Protein AF-A0A9E8IEE0-F1 (afdb_monomer)

pLDDT: mean 81.11, std 21.13, range [32.72, 98.44]

Secondary structure (DSSP, 8-state):
-----PPPPHHHHHHHHHHHTT--HHHHHHHHHHHHHHHHHTTT--GGG--HHHHHHHHHIIIIIS---HHHHHHHHHHHHHHHHHTS-------GGGS-------------HHHHHHH--

Nearest PDB structures (foldseek):
  2a3v-assembly1_D  TM=7.337E-01  e=5.729E-07  Vibrio cholerae O1 biovar El Tor str. N16961
  2a3v-as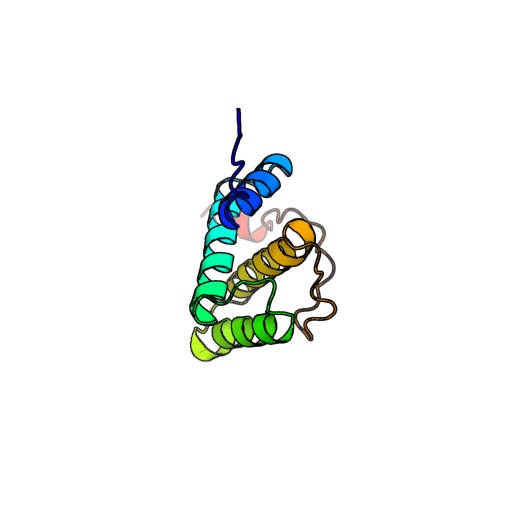sembly1_A  TM=7.629E-01  e=1.622E-06  Vibrio cholerae O1 biovar El Tor str. N16961
  2a3v-assembly1_C  TM=7.610E-01  e=1.387E-06  Vibrio cholerae O1 biovar El Tor str. N16961
  5hxy-assembly4_D  TM=7.577E-01  e=2.241E-03  Thermoplasma acidop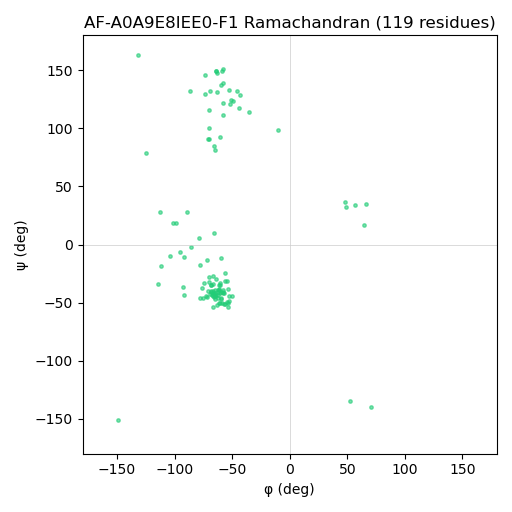hilum DSM 1728
  2key-assembly1_A  TM=5.488E-01  e=1.966E-01  Bacteroides fragilis NCTC 9343

Sequence (121 aa):
MDMQSRSPKLMDRVKADMRVKRYSPRTEKTYCYWIRYFIRYHGLRHPASMGSSEVQAFLEHLAVERYVAAATQNQALNALVFLYRHILDMPLGDIGTFSRAKRPRRLSVVLSHEEVMRMLN

Mean predicted aligned error: 10.43 Å

Foldseek 3Di:
DDPPPDDDDLLVLLLVVCVVVVPDPVLNVLLSVLVVVLCVVVVNDDCLVDALVSLLVVLCCCCPVVVDDPVSSLSSSVSSQCSCVPRVVHHRPDNPPNPDDDDDPPPPPDDDPVRVVVVVD

Radius of gyration: 18.25 Å; Cα contacts (8 Å, |Δi|>4): 81; chains: 1; bounding box: 50×59×31 Å

Solvent-accessible surface area (backbone atoms only — not comparable to full-atom values): 7411 Å² total; per-residue (Å²): 133,87,78,80,74,71,76,74,52,72,67,54,52,51,52,52,52,40,53,76,70,64,52,52,72,69,55,51,53,53,29,58,47,36,47,53,47,54,28,52,75,58,73,66,49,61,70,89,83,54,53,37,67,57,52,45,54,51,53,47,44,40,46,72,78,62,62,47,54,69,73,56,52,50,50,38,50,53,27,47,54,46,44,28,51,74,74,64,73,49,67,54,78,75,51,65,97,72,49,73,74,75,77,74,75,83,68,77,84,68,78,52,74,70,59,56,60,63,71,74,110

Structure (mmCIF, N/CA/C/O backbone):
data_AF-A0A9E8IEE0-F1
#
_entry.id   AF-A0A9E8IEE0-F1
#
loop_
_atom_site.group_PDB
_atom_site.id
_atom_site.type_symbol
_atom_site.label_atom_id
_atom_site.label_alt_id
_atom_site.label_comp_id
_atom_site.label_asym_id
_atom_site.label_entity_id
_atom_site.label_seq_id
_atom_site.pdbx_PDB_ins_code
_atom_site.Cartn_x
_atom_site.Cartn_y
_atom_site.Cartn_z
_atom_site.occupancy
_atom_site.B_iso_or_equiv
_atom_site.auth_seq_id
_atom_site.auth_comp_id
_atom_site.auth_asym_id
_atom_site.auth_atom_id
_atom_site.pdbx_PDB_model_num
ATOM 1 N N . MET A 1 1 ? 33.951 -20.441 -10.311 1.00 41.69 1 MET A N 1
ATOM 2 C CA . MET A 1 1 ? 33.971 -19.200 -9.510 1.00 41.69 1 MET A CA 1
ATOM 3 C C . MET A 1 1 ? 32.521 -18.880 -9.201 1.00 41.69 1 MET A C 1
ATOM 5 O O . MET A 1 1 ? 31.809 -18.385 -10.065 1.00 41.69 1 MET A O 1
ATOM 9 N N . ASP A 1 2 ? 32.049 -19.328 -8.042 1.00 42.50 2 ASP A N 1
ATOM 10 C CA . ASP A 1 2 ? 30.632 -19.306 -7.683 1.00 42.50 2 ASP A CA 1
ATOM 11 C C . ASP A 1 2 ? 30.147 -17.871 -7.450 1.00 42.50 2 ASP A C 1
ATOM 13 O O . ASP A 1 2 ? 30.354 -17.287 -6.387 1.00 42.50 2 ASP A O 1
ATOM 17 N N . MET A 1 3 ? 29.475 -17.287 -8.446 1.00 46.56 3 MET A N 1
ATOM 18 C CA . MET A 1 3 ? 28.623 -16.124 -8.217 1.00 46.56 3 MET A CA 1
ATOM 19 C C . MET A 1 3 ? 27.401 -16.608 -7.441 1.00 46.56 3 MET A C 1
ATOM 21 O O . MET A 1 3 ? 26.395 -17.000 -8.024 1.00 46.56 3 MET A O 1
ATOM 25 N N . GLN A 1 4 ? 27.471 -16.576 -6.111 1.00 49.81 4 GLN A N 1
ATOM 26 C CA . GLN A 1 4 ? 26.274 -16.600 -5.276 1.00 49.81 4 GLN A CA 1
ATOM 27 C C . GLN A 1 4 ? 25.487 -15.313 -5.533 1.00 49.81 4 GLN A C 1
ATOM 29 O O . GLN A 1 4 ? 25.575 -14.322 -4.809 1.00 49.81 4 GLN A O 1
ATOM 34 N N . SER A 1 5 ? 24.715 -15.322 -6.616 1.00 52.41 5 SER A N 1
ATOM 35 C CA . SER A 1 5 ? 23.697 -14.337 -6.935 1.00 52.41 5 SER A CA 1
ATOM 36 C C . SER A 1 5 ? 22.596 -14.446 -5.885 1.00 52.41 5 SER A C 1
ATOM 38 O O . SER A 1 5 ? 21.610 -15.162 -6.059 1.00 52.41 5 SER A O 1
ATOM 40 N N . ARG A 1 6 ? 22.788 -13.764 -4.748 1.00 61.19 6 ARG A N 1
ATOM 41 C CA . ARG A 1 6 ? 21.742 -13.563 -3.741 1.00 61.19 6 ARG A CA 1
ATOM 42 C C . ARG A 1 6 ? 20.515 -13.009 -4.458 1.00 61.19 6 ARG A C 1
ATOM 44 O O . ARG A 1 6 ? 20.599 -11.950 -5.080 1.00 61.19 6 ARG A O 1
ATOM 51 N N . SER A 1 7 ? 19.392 -13.721 -4.378 1.00 64.56 7 SER A N 1
ATOM 52 C CA . SER A 1 7 ? 18.140 -13.258 -4.971 1.00 64.56 7 SER A CA 1
ATOM 53 C C . SER A 1 7 ? 17.835 -11.836 -4.476 1.00 64.56 7 SER A C 1
ATOM 55 O O . SER A 1 7 ? 17.955 -11.572 -3.272 1.00 64.56 7 SER A O 1
ATOM 57 N N . PRO A 1 8 ? 17.477 -10.900 -5.372 1.00 74.31 8 PRO A N 1
ATOM 58 C CA . PRO A 1 8 ? 17.265 -9.510 -4.996 1.00 74.31 8 PRO A CA 1
ATOM 59 C C . PRO A 1 8 ? 16.151 -9.402 -3.952 1.00 74.31 8 PRO A C 1
ATOM 61 O O . PRO A 1 8 ? 15.100 -10.048 -4.065 1.00 74.31 8 PRO A O 1
ATOM 64 N N . LYS A 1 9 ? 16.370 -8.565 -2.928 1.00 89.94 9 LYS A N 1
ATOM 65 C CA . LYS A 1 9 ? 15.375 -8.337 -1.873 1.00 89.94 9 LYS A CA 1
ATOM 66 C C . LYS A 1 9 ? 14.077 -7.836 -2.507 1.00 89.94 9 LYS A C 1
ATOM 68 O O . LYS A 1 9 ? 14.091 -7.145 -3.524 1.00 89.94 9 LYS A O 1
ATOM 73 N N . LEU A 1 10 ? 12.940 -8.134 -1.876 1.00 92.31 10 LEU A N 1
ATOM 74 C CA . LEU A 1 10 ? 11.615 -7.773 -2.398 1.00 92.31 10 LEU A CA 1
ATOM 75 C C . LEU A 1 10 ? 11.510 -6.290 -2.801 1.00 92.31 10 LEU A C 1
ATOM 77 O O . LEU A 1 10 ? 10.999 -5.977 -3.871 1.00 92.31 10 LEU A O 1
ATOM 81 N N . MET A 1 11 ? 12.027 -5.375 -1.973 1.00 95.50 11 MET A N 1
ATOM 82 C CA . MET A 1 11 ? 11.981 -3.938 -2.277 1.00 95.50 11 MET A CA 1
ATOM 83 C C . MET A 1 11 ? 12.896 -3.521 -3.423 1.00 95.50 11 MET A C 1
ATOM 85 O O . MET A 1 11 ? 12.576 -2.558 -4.113 1.00 95.50 11 MET A O 1
ATOM 89 N N . ASP A 1 12 ? 13.992 -4.236 -3.657 1.00 95.81 12 ASP A N 1
ATOM 90 C CA . ASP A 1 12 ? 14.869 -3.947 -4.791 1.00 95.81 12 ASP A CA 1
ATOM 91 C C . ASP A 1 12 ? 14.173 -4.345 -6.096 1.00 95.81 12 ASP A C 1
ATOM 93 O O . ASP A 1 12 ? 14.171 -3.564 -7.046 1.00 95.81 12 ASP A O 1
ATOM 97 N N . ARG A 1 13 ? 13.465 -5.487 -6.099 1.00 96.12 13 ARG A N 1
ATOM 98 C CA . ARG A 1 13 ? 12.603 -5.901 -7.221 1.00 96.12 13 ARG A CA 1
ATOM 99 C C . ARG A 1 13 ? 11.493 -4.887 -7.501 1.00 96.12 13 ARG A C 1
ATOM 101 O O . ARG A 1 13 ? 11.323 -4.483 -8.646 1.00 96.12 13 ARG A O 1
ATOM 108 N N . VAL A 1 14 ? 10.792 -4.423 -6.461 1.00 96.81 14 VAL A N 1
ATOM 109 C CA . VAL A 1 14 ? 9.744 -3.389 -6.589 1.00 96.81 14 VAL A CA 1
ATOM 110 C C . VAL A 1 14 ? 10.298 -2.120 -7.235 1.00 96.81 14 VAL A C 1
ATOM 112 O O . VAL A 1 14 ? 9.734 -1.635 -8.212 1.00 96.81 14 VAL A O 1
ATOM 115 N N . LYS A 1 15 ? 11.409 -1.581 -6.720 1.00 97.31 15 LYS A N 1
ATOM 116 C CA . LYS 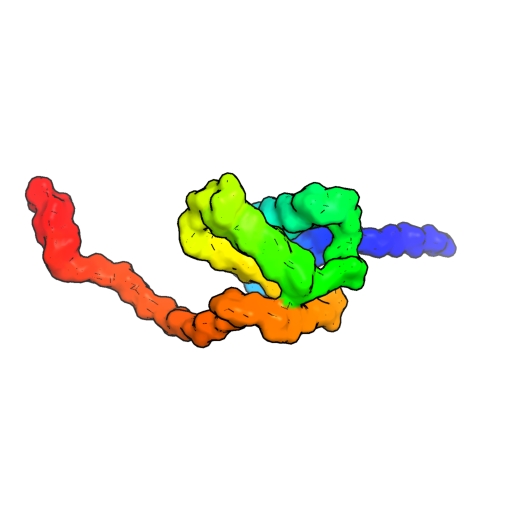A 1 15 ? 12.005 -0.349 -7.256 1.00 97.31 15 LYS A CA 1
ATOM 117 C C . LYS A 1 15 ? 12.485 -0.528 -8.692 1.00 97.31 15 LYS A C 1
ATOM 119 O O . LYS A 1 15 ? 12.250 0.351 -9.515 1.00 97.31 15 LYS A O 1
ATOM 124 N N . ALA A 1 16 ? 13.144 -1.647 -8.994 1.00 96.69 16 ALA A N 1
ATOM 125 C CA . ALA A 1 16 ? 13.629 -1.938 -10.337 1.00 96.69 16 ALA A CA 1
ATOM 126 C C . ALA A 1 16 ? 12.475 -1.962 -11.351 1.00 96.69 16 ALA A C 1
ATOM 128 O O . ALA A 1 16 ? 12.525 -1.237 -12.344 1.00 96.69 16 ALA A O 1
AT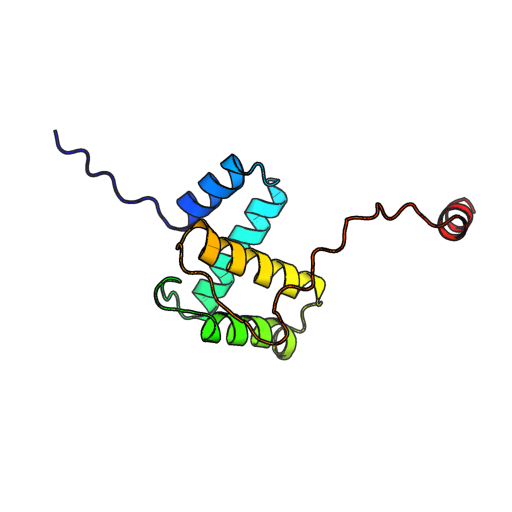OM 129 N N . ASP A 1 17 ? 11.404 -2.704 -11.061 1.00 96.69 17 ASP A N 1
ATOM 130 C CA . ASP A 1 17 ? 10.246 -2.803 -11.953 1.00 96.69 17 ASP A CA 1
ATOM 131 C C . ASP A 1 17 ? 9.521 -1.452 -12.115 1.00 96.69 17 ASP A C 1
ATOM 133 O O . ASP A 1 17 ? 9.212 -1.033 -13.234 1.00 96.69 17 ASP A O 1
ATOM 137 N N . MET A 1 18 ? 9.344 -0.693 -11.025 1.00 96.19 18 MET A N 1
ATOM 138 C CA . MET A 1 18 ? 8.745 0.647 -11.087 1.00 96.19 18 MET A CA 1
ATOM 139 C C . MET A 1 18 ? 9.559 1.619 -11.952 1.00 96.19 18 MET A C 1
ATOM 141 O O . MET A 1 18 ? 8.975 2.402 -12.705 1.00 96.19 18 MET A O 1
ATOM 145 N N . ARG A 1 19 ? 10.894 1.559 -11.888 1.00 95.81 19 ARG A N 1
ATOM 146 C CA . ARG A 1 19 ? 11.784 2.396 -12.711 1.00 95.81 19 ARG A CA 1
ATOM 147 C C . ARG A 1 19 ? 11.741 2.003 -14.180 1.00 95.81 19 ARG A C 1
ATOM 149 O O . ARG A 1 19 ? 11.634 2.888 -15.025 1.00 95.81 19 ARG A O 1
ATOM 156 N N . VAL A 1 20 ? 11.738 0.703 -14.486 1.00 95.75 20 VAL A N 1
ATOM 157 C CA . VAL A 1 20 ? 11.556 0.196 -15.860 1.00 95.75 20 VAL A CA 1
ATOM 158 C C . VAL A 1 20 ? 10.226 0.684 -16.438 1.00 95.75 20 VAL A C 1
ATOM 160 O O . VAL A 1 20 ? 10.169 1.157 -17.572 1.00 95.75 20 VAL A O 1
ATOM 163 N N . LYS A 1 21 ? 9.161 0.667 -15.630 1.00 92.94 21 LYS A N 1
ATOM 164 C CA . LYS A 1 21 ? 7.833 1.183 -15.998 1.00 92.94 21 LYS A CA 1
ATOM 165 C C . LYS A 1 21 ? 7.711 2.712 -15.924 1.00 92.94 21 LYS A C 1
ATOM 167 O O . LYS A 1 21 ? 6.620 3.236 -16.134 1.00 92.94 21 LYS A O 1
ATOM 172 N N . ARG A 1 22 ? 8.811 3.430 -15.660 1.00 95.25 22 ARG A N 1
ATOM 173 C CA . ARG A 1 22 ? 8.903 4.902 -15.624 1.00 95.25 22 ARG A CA 1
ATOM 174 C C . ARG A 1 22 ? 7.931 5.563 -14.640 1.00 95.25 22 ARG A C 1
ATOM 176 O O . ARG A 1 22 ? 7.444 6.668 -14.883 1.00 95.25 22 ARG A O 1
ATOM 183 N N . TYR A 1 23 ? 7.646 4.909 -13.514 1.00 92.94 23 TYR A N 1
ATOM 184 C CA . TYR A 1 23 ? 6.929 5.564 -12.422 1.00 92.94 23 TYR A CA 1
ATOM 185 C C . TYR A 1 23 ? 7.749 6.729 -11.864 1.00 92.94 23 TYR A C 1
ATOM 187 O O . TYR A 1 23 ? 8.977 6.685 -11.816 1.00 92.94 23 TYR A O 1
ATOM 195 N N . SER A 1 24 ? 7.060 7.776 -11.400 1.00 96.00 24 SER A N 1
ATOM 196 C CA . SER A 1 24 ? 7.744 8.904 -10.767 1.00 96.00 24 SER A CA 1
ATOM 197 C C . SER A 1 24 ? 8.441 8.462 -9.467 1.00 96.00 24 SER A C 1
ATOM 199 O O . SER A 1 24 ? 7.897 7.609 -8.751 1.00 96.00 24 SER A O 1
ATOM 201 N N . PRO A 1 25 ? 9.569 9.087 -9.075 1.00 95.50 25 PRO A N 1
ATOM 202 C CA . PRO A 1 25 ? 10.229 8.799 -7.797 1.00 95.50 25 PRO A CA 1
ATOM 203 C C . PRO A 1 25 ? 9.305 8.981 -6.584 1.00 95.50 25 PRO A C 1
ATOM 205 O O . PRO A 1 25 ? 9.409 8.267 -5.585 1.00 95.50 25 PRO A O 1
ATOM 208 N N . ARG A 1 26 ? 8.348 9.916 -6.681 1.00 94.56 26 ARG A N 1
ATOM 209 C CA . ARG A 1 26 ? 7.320 10.125 -5.656 1.00 94.56 26 ARG A CA 1
ATOM 210 C C . ARG A 1 26 ? 6.404 8.906 -5.539 1.00 94.56 26 ARG A C 1
ATOM 212 O O . ARG A 1 26 ? 6.140 8.458 -4.427 1.00 94.56 26 ARG A O 1
ATOM 219 N N . THR A 1 27 ? 5.960 8.346 -6.664 1.00 93.00 27 THR A N 1
ATOM 220 C CA . THR A 1 27 ? 5.128 7.134 -6.675 1.00 93.00 27 THR A CA 1
ATOM 221 C C . THR A 1 27 ? 5.903 5.918 -6.170 1.00 93.00 27 THR A C 1
ATOM 223 O O . THR A 1 27 ? 5.358 5.173 -5.361 1.00 93.00 27 THR A O 1
ATOM 226 N N . GLU A 1 28 ? 7.176 5.756 -6.561 1.00 97.38 28 GLU A N 1
ATOM 227 C CA . GLU A 1 28 ? 8.071 4.711 -6.025 1.00 97.38 28 GLU A CA 1
ATOM 2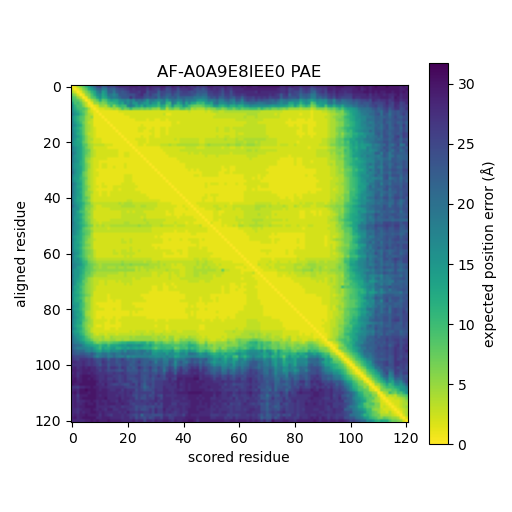28 C C . GLU A 1 28 ? 8.128 4.773 -4.493 1.00 97.38 28 GLU A C 1
ATOM 230 O O . GLU A 1 28 ? 7.883 3.771 -3.815 1.00 97.38 28 GLU A O 1
ATOM 235 N N . LYS A 1 29 ? 8.374 5.965 -3.931 1.00 97.62 29 LYS A N 1
ATOM 236 C CA . LYS A 1 29 ? 8.431 6.178 -2.478 1.00 97.62 29 LYS A CA 1
ATOM 237 C C . LYS A 1 29 ? 7.113 5.812 -1.792 1.00 97.62 29 LYS A C 1
ATOM 239 O O . LYS A 1 29 ? 7.140 5.115 -0.775 1.00 97.62 29 LYS A O 1
ATOM 244 N N . THR A 1 30 ? 5.981 6.245 -2.347 1.00 97.31 30 THR A N 1
ATOM 245 C CA . THR A 1 30 ? 4.644 5.933 -1.820 1.00 97.31 30 THR A CA 1
ATOM 246 C C . THR A 1 30 ? 4.365 4.431 -1.843 1.00 97.31 30 THR A C 1
ATOM 248 O O . THR A 1 30 ? 3.928 3.876 -0.838 1.00 97.31 30 THR A O 1
ATOM 251 N N . TYR A 1 31 ? 4.659 3.742 -2.947 1.00 98.00 31 TYR A N 1
ATOM 252 C CA . TYR A 1 31 ? 4.399 2.305 -3.061 1.00 98.00 31 TYR A CA 1
ATOM 253 C C . TYR A 1 31 ? 5.292 1.511 -2.106 1.00 98.00 31 TYR A C 1
ATOM 255 O O . TYR A 1 31 ? 4.808 0.664 -1.358 1.00 98.00 31 TYR A O 1
ATOM 263 N N . CYS A 1 32 ? 6.582 1.854 -2.039 1.00 98.25 32 CYS A N 1
ATOM 264 C CA . CYS A 1 32 ? 7.511 1.245 -1.091 1.00 98.25 32 CYS A CA 1
ATOM 265 C C . CYS A 1 32 ? 7.089 1.467 0.366 1.00 98.25 32 CYS A C 1
ATOM 267 O O . CYS A 1 32 ? 7.392 0.640 1.223 1.00 98.25 32 CYS A O 1
ATOM 269 N N . TYR A 1 33 ? 6.459 2.599 0.689 1.00 98.44 33 TYR A N 1
ATOM 270 C CA . TYR A 1 33 ? 5.903 2.840 2.018 1.00 98.44 33 TYR A CA 1
ATOM 271 C C . TYR A 1 33 ? 4.730 1.899 2.308 1.00 98.44 33 TYR A C 1
ATOM 273 O O . TYR A 1 33 ? 4.796 1.158 3.288 1.00 98.44 33 TYR A O 1
ATOM 281 N N . TRP A 1 34 ? 3.717 1.862 1.439 1.00 98.44 34 TRP A N 1
ATOM 282 C CA . TRP A 1 34 ? 2.522 1.046 1.665 1.00 98.44 34 TRP A CA 1
ATOM 283 C C . TRP A 1 34 ? 2.817 -0.447 1.726 1.00 98.44 34 TRP A C 1
ATOM 285 O O . TRP A 1 34 ? 2.327 -1.118 2.627 1.00 98.44 34 TRP A O 1
ATOM 295 N N . ILE A 1 35 ? 3.692 -0.955 0.855 1.00 98.31 35 ILE A N 1
ATOM 296 C CA . ILE A 1 35 ? 4.095 -2.367 0.891 1.00 98.31 35 ILE A CA 1
ATOM 297 C C . ILE A 1 35 ? 4.801 -2.696 2.212 1.00 98.31 35 ILE A C 1
ATOM 299 O O . ILE A 1 35 ? 4.515 -3.706 2.850 1.00 98.31 35 ILE A O 1
ATOM 303 N N . ARG A 1 36 ? 5.707 -1.825 2.668 1.00 98.31 36 ARG A N 1
ATOM 304 C CA . ARG A 1 36 ? 6.398 -2.006 3.951 1.00 98.31 36 ARG A CA 1
ATOM 305 C C . ARG A 1 36 ? 5.460 -1.902 5.150 1.00 98.31 36 ARG A C 1
ATOM 307 O O . ARG A 1 36 ? 5.732 -2.547 6.160 1.00 98.31 36 ARG A O 1
ATOM 314 N N . TYR A 1 37 ? 4.429 -1.065 5.079 1.00 98.38 37 TYR A N 1
ATOM 315 C CA . TYR A 1 37 ? 3.449 -0.940 6.152 1.00 98.38 37 TYR A CA 1
ATOM 316 C C . TYR A 1 37 ? 2.546 -2.176 6.202 1.00 98.38 37 TYR A C 1
ATOM 318 O O . TYR A 1 37 ? 2.425 -2.774 7.263 1.00 98.38 37 TYR A O 1
ATOM 326 N N . PHE A 1 38 ? 2.050 -2.642 5.057 1.00 98.38 38 PHE A N 1
ATOM 327 C CA . PHE A 1 38 ? 1.312 -3.900 4.942 1.00 98.38 38 PHE A CA 1
ATOM 328 C C . PHE A 1 38 ? 2.085 -5.090 5.536 1.00 98.38 38 PHE A C 1
ATOM 330 O O . PHE A 1 38 ? 1.559 -5.812 6.376 1.00 98.38 38 PHE A O 1
ATOM 337 N N . ILE A 1 39 ? 3.368 -5.243 5.181 1.00 97.88 39 ILE A N 1
ATOM 338 C CA . ILE A 1 39 ? 4.225 -6.309 5.732 1.00 97.88 39 ILE A CA 1
ATOM 339 C C . ILE A 1 39 ? 4.357 -6.189 7.256 1.00 97.88 39 ILE A C 1
ATOM 341 O O . ILE A 1 39 ? 4.323 -7.193 7.960 1.00 97.88 39 ILE A O 1
ATOM 345 N N . ARG A 1 40 ? 4.518 -4.970 7.786 1.00 98.12 40 ARG A N 1
ATOM 346 C CA . ARG A 1 40 ? 4.624 -4.749 9.238 1.00 98.12 40 ARG A CA 1
ATOM 347 C C . ARG A 1 40 ? 3.317 -5.024 9.971 1.00 98.12 40 ARG A C 1
ATOM 349 O O . ARG A 1 40 ? 3.368 -5.611 11.043 1.00 98.12 40 ARG A O 1
ATOM 356 N N . TYR A 1 41 ? 2.188 -4.613 9.400 1.00 97.94 41 TYR A N 1
ATOM 357 C CA . TYR A 1 41 ? 0.861 -4.864 9.957 1.00 97.94 41 TYR A CA 1
ATOM 358 C C . TYR A 1 41 ? 0.611 -6.370 10.120 1.00 97.94 41 TYR A C 1
ATOM 360 O O . TYR A 1 41 ? 0.148 -6.804 11.167 1.00 97.94 41 TYR A O 1
ATOM 368 N N . HIS A 1 42 ? 1.057 -7.179 9.155 1.00 98.19 42 HIS A N 1
ATOM 369 C CA . HIS A 1 42 ? 0.984 -8.644 9.213 1.00 98.19 42 HIS A CA 1
ATOM 370 C C . HIS A 1 42 ? 2.200 -9.314 9.877 1.00 98.19 42 HIS A C 1
ATOM 372 O O . HIS A 1 42 ? 2.555 -10.444 9.541 1.00 98.19 42 HIS A O 1
ATOM 378 N N . GLY A 1 43 ? 2.886 -8.629 10.796 1.00 97.25 43 GLY A N 1
ATOM 379 C CA . GLY A 1 43 ? 3.935 -9.243 11.620 1.00 97.25 43 GLY A CA 1
ATOM 380 C C . GLY A 1 43 ? 5.178 -9.698 10.849 1.00 97.25 43 GLY A C 1
ATOM 381 O O . GLY A 1 43 ? 5.779 -10.711 11.188 1.00 97.25 43 GLY A O 1
ATOM 382 N N . LEU A 1 44 ? 5.568 -8.970 9.798 1.00 95.56 44 LEU A N 1
ATOM 383 C CA . LEU A 1 44 ? 6.708 -9.286 8.923 1.00 95.56 44 LEU A CA 1
ATOM 384 C C . LEU A 1 44 ? 6.554 -10.588 8.117 1.00 95.56 44 LEU A C 1
ATOM 386 O O . LEU A 1 44 ? 7.535 -11.076 7.549 1.00 95.56 44 LEU A O 1
ATOM 390 N N . ARG A 1 45 ? 5.327 -11.114 7.996 1.00 95.62 45 ARG A N 1
ATOM 391 C CA . ARG A 1 45 ? 5.015 -12.209 7.069 1.00 95.62 45 ARG A CA 1
ATOM 392 C C . ARG A 1 45 ? 5.360 -11.804 5.635 1.00 95.62 45 ARG A C 1
ATOM 394 O O . ARG A 1 45 ? 5.123 -10.672 5.202 1.00 95.62 45 ARG A O 1
ATOM 401 N N . HIS A 1 46 ? 5.936 -12.739 4.885 1.00 94.94 46 HIS A N 1
ATOM 402 C CA . HIS A 1 46 ? 6.278 -12.495 3.489 1.00 94.94 46 HIS A CA 1
ATOM 403 C C . HIS A 1 46 ? 4.992 -12.378 2.644 1.00 94.94 46 HIS A C 1
ATOM 405 O O . HIS A 1 46 ? 4.143 -13.257 2.738 1.00 94.94 46 HIS A O 1
ATOM 411 N N . PRO A 1 47 ? 4.838 -11.364 1.770 1.00 95.25 47 PRO A N 1
ATOM 412 C CA . PRO A 1 47 ? 3.618 -11.177 0.974 1.00 95.25 47 PRO A CA 1
ATOM 413 C C . PRO A 1 47 ? 3.191 -12.359 0.103 1.00 95.25 47 PRO A C 1
ATOM 415 O O . PRO A 1 47 ? 2.017 -12.494 -0.186 1.00 95.25 47 PRO A O 1
ATOM 418 N N . ALA A 1 48 ? 4.118 -13.234 -0.292 1.00 95.00 48 ALA A N 1
ATOM 419 C CA . ALA A 1 48 ? 3.772 -14.441 -1.051 1.00 95.00 48 ALA A CA 1
ATOM 420 C C . ALA A 1 48 ? 3.040 -15.522 -0.226 1.00 95.00 48 ALA A C 1
ATOM 422 O O . ALA A 1 48 ? 2.516 -16.458 -0.815 1.00 95.00 48 ALA A O 1
ATOM 423 N N . SER A 1 49 ? 3.023 -15.430 1.111 1.00 95.00 49 SER A N 1
ATOM 424 C CA . SER A 1 49 ? 2.227 -16.309 1.989 1.00 95.00 49 SER A CA 1
ATOM 425 C C . SER A 1 49 ? 0.945 -15.636 2.491 1.00 95.00 49 SER A C 1
ATOM 427 O O . SER A 1 49 ? 0.379 -16.035 3.512 1.00 95.00 49 SER A O 1
ATOM 429 N N . MET A 1 50 ? 0.526 -14.576 1.804 1.00 95.19 50 MET A N 1
ATOM 430 C CA . MET A 1 50 ? -0.662 -13.780 2.085 1.00 95.19 50 MET A CA 1
ATOM 431 C C . MET A 1 50 ? -1.442 -13.579 0.786 1.00 95.19 50 MET A C 1
ATOM 433 O O . MET A 1 50 ? -0.908 -13.787 -0.304 1.00 95.19 50 MET A O 1
ATOM 437 N N . GLY A 1 51 ? -2.704 -13.177 0.898 1.00 91.44 51 GLY A N 1
ATOM 438 C CA . GLY A 1 51 ? -3.551 -12.964 -0.266 1.00 91.44 51 GLY A CA 1
ATOM 439 C C . GLY A 1 51 ? -4.589 -11.877 -0.049 1.00 91.44 51 GLY A C 1
ATOM 440 O O . GLY A 1 51 ? -4.387 -10.914 0.694 1.00 91.44 51 GLY A O 1
ATOM 441 N N . SER A 1 52 ? -5.713 -12.022 -0.740 1.00 91.38 52 SER A N 1
ATOM 442 C CA . SER A 1 52 ? -6.790 -11.030 -0.778 1.00 91.38 52 SER A CA 1
ATOM 443 C C . SER A 1 52 ? -7.389 -10.769 0.599 1.00 91.38 52 SER A C 1
ATOM 445 O O . SER A 1 52 ? -7.680 -9.618 0.909 1.00 91.38 52 SER A O 1
ATOM 447 N N . SER A 1 53 ? -7.479 -11.797 1.448 1.00 91.56 53 SER A N 1
ATOM 448 C CA . SER A 1 53 ? -7.906 -11.695 2.848 1.00 91.56 53 SER A CA 1
ATOM 449 C C . SER A 1 53 ? -7.051 -10.716 3.648 1.00 91.56 53 SER A C 1
ATOM 451 O O . SER A 1 53 ? -7.570 -9.799 4.279 1.00 91.56 53 SER A O 1
ATOM 453 N N . GLU A 1 54 ? -5.728 -10.859 3.592 1.00 96.00 54 GLU A N 1
ATOM 454 C CA . GLU A 1 54 ? -4.802 -9.985 4.308 1.00 96.00 54 GLU A CA 1
ATOM 455 C C . GLU A 1 54 ? -4.798 -8.566 3.746 1.00 96.00 54 GLU A C 1
ATOM 457 O O . GLU A 1 54 ? -4.636 -7.598 4.496 1.00 96.00 54 GLU A O 1
ATOM 462 N N . VAL A 1 55 ? -4.966 -8.427 2.430 1.00 95.00 55 VAL A N 1
ATOM 463 C CA . VAL A 1 55 ? -5.099 -7.116 1.792 1.00 95.00 55 VAL A CA 1
ATOM 464 C C . VAL A 1 55 ? -6.390 -6.434 2.241 1.00 95.00 55 VAL A C 1
ATOM 466 O O . VAL A 1 55 ? -6.338 -5.265 2.615 1.00 95.00 55 VAL A O 1
ATOM 469 N N . GLN A 1 56 ? -7.517 -7.148 2.270 1.00 93.00 56 GLN A N 1
ATOM 470 C CA . GLN A 1 56 ? -8.799 -6.621 2.733 1.00 93.00 56 GLN A CA 1
ATOM 471 C C . GLN A 1 56 ? -8.724 -6.186 4.199 1.00 93.00 56 GLN A C 1
ATOM 473 O O . GLN A 1 56 ? -9.034 -5.034 4.492 1.00 93.00 56 GLN A O 1
ATOM 478 N N . ALA A 1 57 ? -8.216 -7.046 5.086 1.00 94.44 57 ALA A N 1
ATOM 479 C CA . ALA A 1 57 ? -8.041 -6.724 6.503 1.00 94.44 57 ALA A CA 1
ATOM 480 C C . ALA A 1 57 ? -7.165 -5.477 6.708 1.00 94.44 57 ALA A C 1
ATOM 482 O O . ALA A 1 57 ? -7.489 -4.592 7.497 1.00 94.44 57 ALA A O 1
ATOM 483 N N . PHE A 1 58 ? -6.075 -5.350 5.943 1.00 96.50 58 PHE A N 1
ATOM 484 C CA . PHE A 1 58 ? -5.224 -4.165 6.012 1.00 96.50 58 PHE A CA 1
ATOM 485 C C . PHE A 1 58 ? -5.939 -2.895 5.530 1.00 96.50 58 PHE A C 1
ATOM 487 O O . PHE A 1 58 ? -5.798 -1.839 6.143 1.00 96.50 58 PHE A O 1
ATOM 494 N N . LEU A 1 59 ? -6.704 -2.962 4.437 1.00 93.81 59 LEU A N 1
ATOM 495 C CA . LEU A 1 59 ? -7.442 -1.801 3.932 1.00 93.81 59 LEU A CA 1
ATOM 496 C C . LEU A 1 59 ? -8.583 -1.393 4.867 1.00 93.81 59 LEU A C 1
ATOM 498 O O . LEU A 1 59 ? -8.837 -0.195 5.002 1.00 93.81 59 LEU A O 1
ATOM 502 N N . GLU A 1 60 ? -9.231 -2.353 5.520 1.00 93.12 60 GLU A N 1
ATOM 503 C CA . GLU A 1 60 ? -10.236 -2.111 6.554 1.00 93.12 60 GLU A CA 1
ATOM 504 C C . GLU A 1 60 ? -9.618 -1.436 7.780 1.00 93.12 60 GLU A C 1
ATOM 506 O O . GLU A 1 60 ? -10.099 -0.381 8.189 1.00 93.12 60 GLU A O 1
ATOM 511 N N . HIS A 1 61 ? -8.477 -1.932 8.272 1.00 95.06 61 HIS A N 1
ATOM 512 C CA . HIS A 1 61 ? -7.698 -1.274 9.326 1.00 95.06 61 HIS A CA 1
ATOM 513 C C . HIS A 1 61 ? -7.391 0.193 8.980 1.00 95.06 61 HIS A C 1
ATOM 515 O O . HIS A 1 61 ? -7.555 1.095 9.805 1.00 95.06 61 HIS A O 1
ATOM 521 N N . LEU A 1 62 ? -6.982 0.468 7.736 1.00 93.62 62 LEU A N 1
ATOM 522 C CA . LEU A 1 62 ? -6.719 1.841 7.304 1.00 93.62 62 LEU A CA 1
ATOM 523 C C . LEU A 1 62 ? -7.973 2.731 7.352 1.00 93.62 62 LEU A C 1
ATOM 525 O O . LEU A 1 62 ? -7.873 3.902 7.720 1.00 93.62 62 LEU A O 1
ATOM 529 N N . ALA A 1 63 ? -9.136 2.206 6.972 1.00 87.50 63 ALA A N 1
ATOM 530 C CA . ALA A 1 63 ? -10.378 2.973 6.935 1.00 87.50 63 ALA A CA 1
ATOM 531 C C . ALA A 1 63 ? -11.000 3.166 8.323 1.00 87.50 63 ALA A C 1
ATOM 533 O O . ALA A 1 63 ? -11.406 4.276 8.655 1.00 87.50 63 ALA A O 1
ATOM 534 N N . VAL A 1 64 ? -11.070 2.101 9.120 1.00 91.38 64 VAL A N 1
ATOM 535 C CA . VAL A 1 64 ? -11.850 2.062 10.363 1.00 91.38 64 VAL A CA 1
ATOM 536 C C . VAL A 1 64 ? -11.011 2.472 11.565 1.00 91.38 64 VAL A C 1
ATOM 538 O O . VAL A 1 64 ? -11.463 3.258 12.386 1.00 91.38 64 VAL A O 1
ATOM 541 N N . GLU A 1 65 ? -9.774 1.986 11.673 1.00 89.31 65 GLU A N 1
ATOM 542 C CA . GLU A 1 65 ? -8.932 2.276 12.840 1.00 89.31 65 GLU A CA 1
ATOM 543 C C . GLU A 1 65 ? -8.042 3.499 12.618 1.00 89.31 65 GLU A C 1
ATOM 545 O O . GLU A 1 65 ? -7.784 4.278 13.536 1.00 89.31 65 GLU A O 1
ATOM 550 N N . ARG A 1 66 ? -7.541 3.679 11.390 1.00 92.25 66 ARG A N 1
ATOM 551 C CA . ARG A 1 66 ? -6.655 4.802 11.042 1.00 92.25 66 ARG A CA 1
ATOM 552 C C . ARG A 1 66 ? -7.387 5.994 10.434 1.00 92.25 66 ARG A C 1
ATOM 554 O O . ARG A 1 66 ? -6.733 7.016 10.222 1.00 92.25 66 ARG A O 1
ATOM 561 N N . TYR A 1 67 ? -8.687 5.865 10.155 1.00 90.94 67 TYR A N 1
ATOM 562 C CA . TYR A 1 67 ? -9.552 6.915 9.602 1.00 90.94 67 TYR A CA 1
ATOM 563 C C . TYR A 1 67 ? -8.939 7.640 8.395 1.00 90.94 67 TYR A C 1
ATOM 565 O O . TYR A 1 67 ? -9.058 8.859 8.247 1.00 90.94 67 TYR A O 1
ATOM 573 N N . VAL A 1 68 ? -8.214 6.914 7.533 1.00 88.56 68 VAL A N 1
ATOM 574 C CA . VAL A 1 68 ? -7.553 7.553 6.391 1.00 88.56 68 VAL A CA 1
ATOM 575 C C . VAL A 1 68 ? -8.574 7.940 5.323 1.00 88.56 68 VAL A C 1
ATOM 577 O O . VAL A 1 68 ? -9.531 7.218 5.056 1.00 88.56 68 VAL A O 1
ATOM 580 N N . ALA A 1 69 ? -8.324 9.055 4.634 1.00 90.31 69 ALA A N 1
ATOM 581 C CA . ALA A 1 69 ? -9.133 9.452 3.487 1.00 90.31 69 ALA A CA 1
ATOM 582 C C . ALA A 1 69 ? -9.131 8.374 2.384 1.00 90.31 69 ALA A C 1
ATOM 584 O O . ALA A 1 69 ? -8.115 7.712 2.145 1.00 90.31 69 ALA A O 1
ATOM 585 N N . ALA A 1 70 ? -10.223 8.277 1.621 1.00 85.25 70 ALA A N 1
ATOM 586 C CA . ALA A 1 70 ? -10.365 7.303 0.533 1.00 85.25 70 ALA A CA 1
ATOM 587 C C . ALA A 1 70 ? -9.211 7.364 -0.490 1.00 85.25 70 ALA A C 1
ATOM 589 O O . ALA A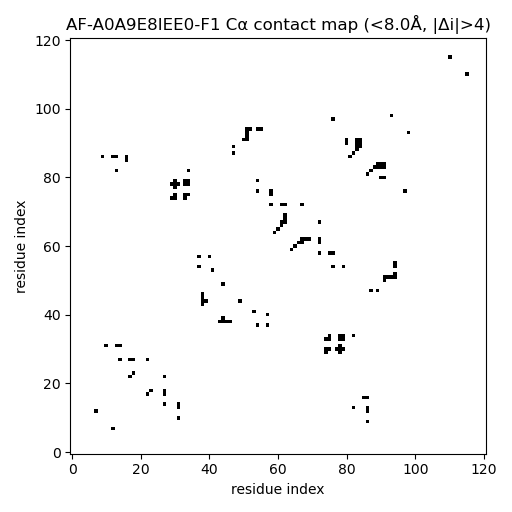 1 70 ? -8.707 6.339 -0.945 1.00 85.25 70 ALA A O 1
ATOM 590 N N . ALA A 1 71 ? -8.713 8.563 -0.817 1.00 84.31 71 ALA A N 1
ATOM 591 C CA . ALA A 1 71 ? -7.566 8.734 -1.715 1.00 84.31 71 ALA A CA 1
ATOM 592 C C . ALA A 1 71 ? -6.261 8.125 -1.160 1.00 84.31 71 ALA A C 1
ATOM 594 O O . ALA A 1 71 ? -5.400 7.685 -1.926 1.00 84.31 71 ALA A O 1
ATOM 595 N N . THR A 1 72 ? -6.107 8.087 0.163 1.00 90.38 72 THR A N 1
ATOM 596 C CA . THR A 1 72 ? -4.969 7.470 0.854 1.00 90.38 72 THR A CA 1
ATOM 597 C C . THR A 1 72 ? -5.095 5.949 0.832 1.00 90.38 72 THR A C 1
ATOM 599 O O . THR A 1 72 ? -4.146 5.267 0.445 1.00 90.38 72 THR A O 1
ATOM 602 N N . GLN A 1 73 ? -6.284 5.418 1.131 1.00 92.44 73 GLN A N 1
ATOM 603 C CA . GLN A 1 73 ? -6.575 3.985 1.019 1.00 92.44 73 GLN A CA 1
ATOM 604 C C . GLN A 1 73 ? -6.371 3.481 -0.421 1.00 92.44 73 GLN A C 1
ATOM 606 O O . GLN A 1 73 ? -5.733 2.453 -0.640 1.00 92.44 73 GLN A O 1
ATOM 611 N N . ASN A 1 74 ? -6.793 4.257 -1.422 1.00 90.50 74 ASN A N 1
ATOM 612 C CA . ASN A 1 74 ? -6.571 3.945 -2.834 1.00 90.50 74 ASN A CA 1
ATOM 613 C C . ASN A 1 74 ? -5.081 3.882 -3.204 1.00 90.50 74 ASN A C 1
ATOM 615 O O . ASN A 1 74 ? -4.685 3.073 -4.044 1.00 90.50 74 ASN A O 1
ATOM 619 N N . GLN A 1 75 ? -4.222 4.711 -2.602 1.00 94.31 75 GLN A N 1
ATOM 620 C CA . GLN A 1 75 ? -2.772 4.606 -2.814 1.00 94.31 75 GLN A CA 1
ATOM 621 C C . GLN A 1 75 ? -2.210 3.307 -2.229 1.00 94.31 75 GLN A C 1
ATOM 623 O O . GLN A 1 75 ? -1.370 2.679 -2.877 1.00 94.31 75 GLN A O 1
ATOM 628 N N . ALA A 1 76 ? -2.694 2.892 -1.056 1.00 95.75 76 ALA A N 1
ATOM 629 C CA . ALA A 1 76 ? -2.321 1.623 -0.441 1.00 95.75 76 ALA A CA 1
ATOM 630 C C . ALA A 1 76 ? -2.756 0.433 -1.306 1.00 95.75 76 ALA A C 1
ATOM 632 O O . ALA A 1 76 ? -1.917 -0.380 -1.692 1.00 95.75 76 ALA A O 1
ATOM 633 N N . LEU A 1 77 ? -4.032 0.388 -1.701 1.00 95.25 77 LEU A N 1
ATOM 634 C CA . LEU A 1 77 ? -4.580 -0.647 -2.578 1.00 95.25 77 LEU A CA 1
ATOM 635 C C . LEU A 1 77 ? -3.783 -0.759 -3.883 1.00 95.25 77 LEU A C 1
ATOM 637 O O . LEU A 1 77 ? -3.355 -1.849 -4.252 1.00 95.25 77 LEU A O 1
ATOM 641 N N . ASN A 1 78 ? -3.530 0.361 -4.566 1.00 94.38 78 ASN A N 1
ATOM 642 C CA . ASN A 1 78 ? -2.785 0.348 -5.826 1.00 94.38 78 ASN A CA 1
ATOM 643 C C . ASN A 1 78 ? -1.352 -0.180 -5.657 1.00 94.38 78 ASN A C 1
ATOM 645 O O . ASN A 1 78 ? -0.869 -0.911 -6.522 1.00 94.38 78 ASN A O 1
ATOM 649 N N . ALA A 1 79 ? -0.682 0.156 -4.551 1.00 97.00 79 ALA A N 1
ATOM 650 C CA . ALA A 1 79 ? 0.651 -0.360 -4.254 1.00 97.00 79 ALA A CA 1
ATOM 651 C C . ALA A 1 79 ? 0.646 -1.882 -4.028 1.00 97.00 79 ALA A C 1
ATOM 653 O O . ALA A 1 79 ? 1.552 -2.575 -4.494 1.00 97.00 79 ALA A O 1
ATOM 654 N N . LEU A 1 80 ? -0.380 -2.408 -3.353 1.00 96.50 80 LEU A N 1
ATOM 655 C CA . LEU A 1 80 ? -0.522 -3.843 -3.103 1.00 96.50 80 LEU A CA 1
ATOM 656 C C . LEU A 1 80 ? -0.904 -4.600 -4.376 1.00 96.50 80 LEU A C 1
ATOM 658 O O . LEU A 1 80 ? -0.258 -5.585 -4.712 1.00 96.50 80 LEU A O 1
ATOM 662 N N . VAL A 1 81 ? -1.853 -4.096 -5.163 1.00 95.00 81 VAL A N 1
ATOM 663 C CA . VAL A 1 81 ? -2.174 -4.676 -6.476 1.00 95.00 81 VAL A CA 1
ATOM 664 C C . VAL A 1 81 ? -0.940 -4.703 -7.380 1.00 95.00 81 VAL A C 1
ATOM 666 O O . VAL A 1 81 ? -0.705 -5.702 -8.057 1.00 95.00 81 VAL A O 1
ATOM 669 N N . PHE A 1 82 ? -0.123 -3.643 -7.373 1.00 95.19 82 PHE A N 1
ATOM 670 C CA . PHE A 1 82 ? 1.140 -3.615 -8.110 1.00 95.19 82 PHE A CA 1
ATOM 671 C C . PHE A 1 82 ? 2.101 -4.715 -7.641 1.00 95.19 82 PHE A C 1
ATOM 673 O O . PHE A 1 82 ? 2.599 -5.473 -8.471 1.00 95.19 82 PHE A O 1
ATOM 680 N N . LEU A 1 83 ? 2.328 -4.829 -6.328 1.00 97.00 83 LEU A N 1
ATOM 681 C CA . LEU A 1 83 ? 3.187 -5.856 -5.736 1.00 97.00 83 LEU A CA 1
ATOM 682 C C . LEU A 1 83 ? 2.771 -7.261 -6.189 1.00 97.00 83 LEU A C 1
ATOM 684 O O . LEU A 1 83 ? 3.583 -8.010 -6.728 1.00 97.00 83 LEU A O 1
ATOM 688 N N . TYR A 1 84 ? 1.501 -7.601 -5.996 1.00 95.81 84 TYR A N 1
ATOM 689 C CA . TYR A 1 84 ? 0.988 -8.936 -6.278 1.00 95.81 84 TYR A CA 1
ATOM 690 C C . TYR A 1 84 ? 0.972 -9.253 -7.776 1.00 95.81 84 TYR A C 1
ATOM 692 O O . TYR A 1 84 ? 1.355 -10.347 -8.176 1.00 95.81 84 TYR A O 1
ATOM 700 N N . ARG A 1 85 ? 0.608 -8.284 -8.625 1.00 93.06 85 ARG A N 1
ATOM 701 C CA . ARG A 1 85 ? 0.525 -8.494 -10.077 1.00 93.06 85 ARG A CA 1
ATOM 702 C C . ARG A 1 85 ? 1.878 -8.524 -10.782 1.00 93.06 85 ARG A C 1
ATOM 704 O O . ARG A 1 85 ? 1.993 -9.224 -11.777 1.00 93.06 85 ARG A O 1
ATOM 711 N N . HIS A 1 86 ? 2.833 -7.696 -10.363 1.00 93.12 86 HIS A N 1
ATOM 712 C CA . HIS A 1 86 ? 4.055 -7.452 -11.142 1.00 93.12 86 HIS A CA 1
ATOM 713 C C . HIS A 1 86 ? 5.327 -8.002 -10.505 1.00 93.12 86 HIS A C 1
ATOM 715 O O . HIS A 1 86 ? 6.333 -8.122 -11.193 1.00 93.12 86 HIS A O 1
ATOM 721 N N . ILE A 1 87 ? 5.312 -8.294 -9.202 1.00 95.69 87 ILE A N 1
ATOM 722 C CA . ILE A 1 87 ? 6.512 -8.733 -8.474 1.00 95.69 87 ILE A CA 1
ATOM 723 C C . ILE A 1 87 ? 6.378 -10.171 -7.977 1.00 95.69 87 ILE A C 1
ATOM 725 O O . ILE A 1 87 ? 7.382 -10.877 -7.868 1.00 95.69 87 ILE A O 1
ATOM 729 N N . LEU A 1 88 ? 5.159 -10.578 -7.616 1.00 94.00 88 LEU A N 1
ATOM 730 C CA . LEU A 1 88 ? 4.866 -11.918 -7.103 1.00 94.00 88 LEU A CA 1
ATOM 731 C C . LEU A 1 88 ? 4.177 -12.820 -8.129 1.00 94.00 88 LEU A C 1
ATOM 733 O O . LEU A 1 88 ? 4.017 -14.000 -7.844 1.00 94.00 88 LEU A O 1
ATOM 737 N N . ASP A 1 89 ? 3.737 -12.264 -9.262 1.00 93.44 89 ASP A N 1
ATOM 738 C CA . ASP A 1 89 ? 2.953 -12.959 -10.292 1.00 93.44 89 ASP A CA 1
ATOM 739 C C . ASP A 1 89 ? 1.748 -13.739 -9.723 1.00 93.44 89 ASP A C 1
ATOM 741 O O . ASP A 1 89 ? 1.323 -14.765 -10.247 1.00 93.44 89 ASP A O 1
ATOM 745 N N . MET A 1 90 ? 1.169 -13.214 -8.640 1.00 91.88 90 MET A N 1
ATOM 746 C CA . MET A 1 90 ? 0.063 -13.798 -7.886 1.00 91.88 90 MET A CA 1
ATOM 747 C C . MET A 1 90 ? -1.070 -12.768 -7.811 1.00 91.88 90 MET A C 1
ATOM 749 O O . MET A 1 90 ? -1.198 -12.057 -6.815 1.00 91.88 90 MET A O 1
ATOM 753 N N . PRO A 1 91 ? -1.869 -12.589 -8.876 1.00 87.88 91 PRO A N 1
ATOM 754 C CA . PRO A 1 91 ? -2.930 -11.590 -8.882 1.00 87.88 91 PRO A CA 1
ATOM 755 C C . PRO A 1 91 ? -3.984 -11.900 -7.807 1.00 87.88 91 PRO A C 1
ATOM 757 O O . PRO A 1 91 ? -4.515 -13.002 -7.755 1.00 87.88 91 PRO A O 1
ATOM 760 N N . LEU A 1 92 ? -4.337 -10.893 -7.003 1.00 83.38 92 LEU A N 1
ATOM 761 C CA . LEU A 1 92 ? -5.251 -10.977 -5.8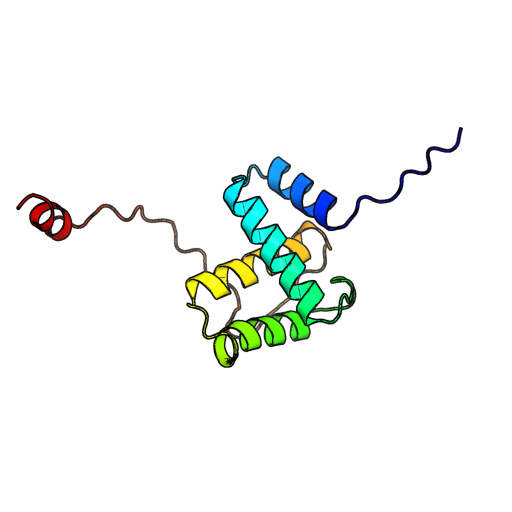47 1.00 83.38 92 LEU A CA 1
ATOM 762 C C . LEU A 1 92 ? -6.722 -11.316 -6.181 1.00 83.38 92 LEU A C 1
ATOM 764 O O . LEU A 1 92 ? -7.581 -11.193 -5.315 1.00 83.38 92 LEU A O 1
ATOM 768 N N . GLY A 1 93 ? -7.053 -11.708 -7.412 1.00 77.44 93 GLY A N 1
ATOM 769 C CA . GLY A 1 93 ? -8.441 -11.965 -7.808 1.00 77.44 93 GLY A CA 1
ATOM 770 C C . GLY A 1 93 ? -9.375 -10.794 -7.470 1.00 77.44 93 GLY A C 1
ATOM 771 O O . GLY A 1 93 ? -9.035 -9.634 -7.723 1.00 77.44 93 GLY A O 1
ATOM 772 N N . ASP A 1 94 ? -10.542 -11.109 -6.907 1.00 70.31 94 ASP A N 1
ATOM 773 C CA . ASP A 1 94 ? -11.490 -10.118 -6.401 1.00 70.31 94 ASP A CA 1
ATOM 774 C C . ASP A 1 94 ? -11.169 -9.739 -4.945 1.00 70.31 94 ASP A C 1
ATOM 776 O O . ASP A 1 94 ? -10.953 -10.602 -4.097 1.00 70.31 94 ASP A O 1
ATOM 780 N N . ILE A 1 95 ? -11.136 -8.437 -4.659 1.00 69.44 95 ILE A N 1
ATOM 781 C CA . ILE A 1 95 ? -10.861 -7.877 -3.323 1.00 69.44 95 ILE A CA 1
ATOM 782 C C . ILE A 1 95 ? -12.137 -7.191 -2.785 1.00 69.44 95 ILE A C 1
ATOM 784 O O . ILE A 1 95 ? -12.076 -6.213 -2.042 1.00 69.44 95 ILE A O 1
ATOM 788 N N . GLY A 1 96 ? -13.318 -7.659 -3.207 1.00 62.81 96 GLY A N 1
ATOM 789 C CA . GLY A 1 96 ? -14.620 -7.136 -2.781 1.00 62.81 96 GLY A CA 1
ATOM 790 C C . GLY A 1 96 ? -14.916 -5.738 -3.338 1.00 62.81 96 GLY A C 1
ATOM 791 O O . GLY A 1 96 ? -14.580 -5.424 -4.476 1.00 62.81 96 GLY A O 1
ATOM 792 N N . THR A 1 97 ? -15.514 -4.847 -2.541 1.00 57.09 97 THR A N 1
ATOM 793 C CA . THR A 1 97 ? -15.838 -3.451 -2.930 1.00 57.09 97 THR A CA 1
ATOM 794 C C . THR A 1 97 ? -14.626 -2.602 -3.332 1.00 57.09 97 THR A C 1
ATOM 796 O O . THR A 1 97 ? -14.787 -1.526 -3.906 1.00 57.09 97 THR A O 1
ATOM 799 N N . PHE A 1 98 ? -13.410 -3.088 -3.082 1.00 54.38 98 PHE A N 1
ATOM 800 C CA . PHE A 1 98 ? -12.155 -2.477 -3.522 1.00 54.38 98 PHE A CA 1
ATOM 801 C C . PHE A 1 98 ? -11.746 -2.908 -4.939 1.00 54.38 98 PHE A C 1
ATOM 803 O O . PHE A 1 98 ? -10.735 -2.436 -5.468 1.00 54.38 98 PHE A O 1
ATOM 810 N N . SER A 1 99 ? -12.525 -3.791 -5.573 1.00 43.88 99 SER A N 1
ATOM 811 C CA . SER A 1 99 ? -12.349 -4.207 -6.957 1.00 43.88 99 SER A CA 1
ATOM 812 C C . SER A 1 99 ? -12.418 -2.994 -7.873 1.00 43.88 99 SER A C 1
ATOM 814 O O . SER A 1 99 ? -13.434 -2.313 -8.001 1.00 43.88 99 SER A O 1
ATOM 816 N N . ARG A 1 100 ? -11.251 -2.699 -8.448 1.00 45.12 100 ARG A N 1
ATOM 817 C CA . ARG A 1 100 ? -10.928 -1.661 -9.426 1.00 45.12 100 ARG A CA 1
ATOM 818 C C . ARG A 1 100 ? -12.161 -0.968 -10.018 1.00 45.12 100 ARG A C 1
ATOM 820 O O . ARG A 1 100 ? -12.693 -1.406 -11.038 1.00 45.12 100 ARG A O 1
ATOM 827 N N . ALA A 1 101 ? -12.507 0.204 -9.481 1.00 40.38 101 ALA A N 1
ATOM 828 C CA . ALA A 1 101 ? -13.260 1.177 -10.259 1.00 40.38 101 ALA A CA 1
ATOM 829 C C . ALA A 1 101 ? -12.539 1.338 -11.611 1.00 40.38 101 ALA A C 1
ATOM 831 O O . ALA A 1 101 ? -11.324 1.583 -11.653 1.00 40.38 101 ALA A O 1
ATOM 832 N N . LYS A 1 102 ? -13.259 1.099 -12.721 1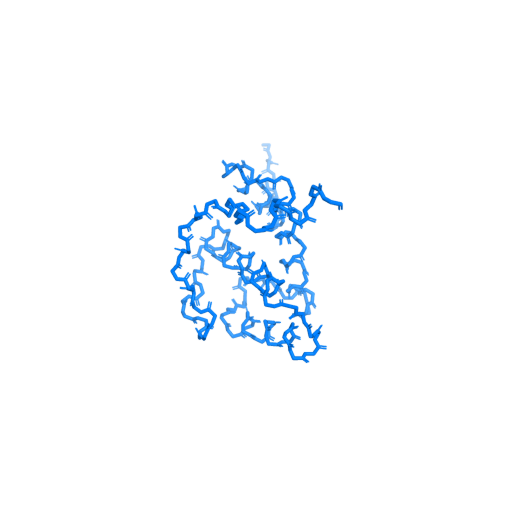.00 36.44 102 LYS A N 1
ATOM 833 C CA . LYS A 1 102 ? -12.748 1.303 -14.086 1.00 36.44 102 LYS A CA 1
ATOM 8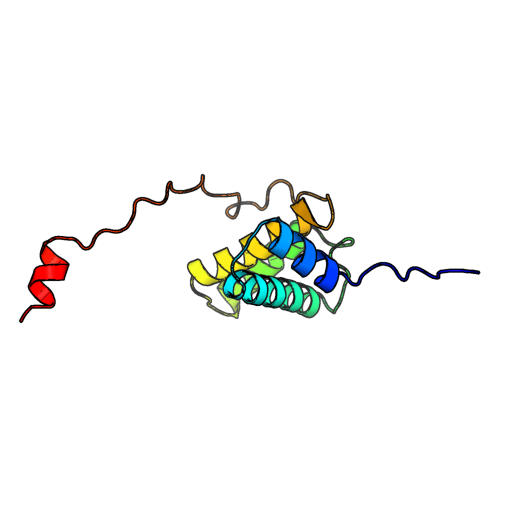34 C C . LYS A 1 102 ? -11.988 2.625 -14.103 1.00 36.44 102 LYS A C 1
ATOM 836 O O . LYS A 1 102 ? -12.523 3.623 -13.631 1.00 36.44 102 LYS A O 1
ATOM 841 N N . ARG A 1 103 ? -10.744 2.605 -14.613 1.00 37.84 103 ARG A N 1
ATOM 842 C CA . ARG A 1 103 ? -9.885 3.795 -14.770 1.00 37.84 103 ARG A CA 1
ATOM 843 C C . ARG A 1 103 ? -10.775 4.992 -15.128 1.00 37.84 103 ARG A C 1
ATOM 845 O O . ARG A 1 103 ? -11.310 4.982 -16.239 1.00 37.84 103 ARG A O 1
ATOM 852 N N . PRO A 1 104 ? -10.906 6.020 -14.273 1.00 37.78 104 PRO A N 1
ATOM 853 C CA . PRO A 1 104 ? -11.353 7.299 -14.773 1.00 37.78 104 PRO A CA 1
ATOM 854 C C . PRO A 1 104 ? -10.323 7.672 -15.836 1.00 37.78 104 PRO A C 1
ATOM 856 O O . PRO A 1 104 ? -9.115 7.693 -15.565 1.00 37.78 104 PRO A O 1
ATOM 859 N N . ARG A 1 105 ? -10.767 7.882 -17.078 1.00 36.12 105 ARG A N 1
ATOM 860 C CA . ARG A 1 105 ? -9.951 8.633 -18.031 1.00 36.12 105 ARG A CA 1
ATOM 861 C C . ARG A 1 105 ? -9.587 9.916 -17.288 1.00 36.12 105 ARG A C 1
ATOM 863 O O . ARG A 1 105 ? -10.485 10.564 -16.758 1.00 36.12 105 ARG A O 1
ATOM 870 N N . ARG A 1 106 ? -8.293 10.226 -17.154 1.00 39.12 106 ARG A N 1
ATOM 871 C CA . ARG A 1 106 ? -7.874 11.533 -16.645 1.00 39.12 106 ARG A CA 1
ATOM 872 C C . ARG A 1 106 ? -8.429 12.564 -17.623 1.00 39.12 106 ARG A C 1
ATOM 874 O O . ARG A 1 106 ? -7.803 12.831 -18.639 1.00 39.12 106 ARG A O 1
ATOM 881 N N . LEU A 1 107 ? -9.620 13.077 -17.348 1.00 37.31 107 LEU A N 1
ATOM 882 C CA . LEU A 1 107 ? -9.978 14.401 -17.797 1.00 37.31 107 LEU A CA 1
ATOM 883 C C . LEU A 1 107 ? -9.118 15.313 -16.937 1.00 37.31 107 LEU A C 1
ATOM 885 O O . LEU A 1 107 ? -9.173 15.259 -15.707 1.00 37.31 107 LEU A O 1
ATOM 889 N N . SER A 1 108 ? -8.216 16.035 -17.588 1.00 32.72 108 SER A N 1
ATOM 890 C CA . SER A 1 108 ? -7.543 17.183 -17.004 1.00 32.72 108 SER A CA 1
ATOM 891 C C . SER A 1 108 ? -8.618 17.999 -16.292 1.00 32.72 108 SER A C 1
ATOM 893 O O . SER A 1 108 ? -9.567 18.438 -16.939 1.00 32.72 108 SER A O 1
ATOM 895 N N . VAL A 1 109 ? -8.524 18.149 -14.972 1.00 44.00 109 VAL A N 1
ATOM 896 C CA . VAL A 1 109 ? -9.353 19.124 -14.264 1.00 44.00 109 VAL A CA 1
ATOM 897 C C . VAL A 1 109 ? -8.796 20.477 -14.683 1.00 44.00 109 VAL A C 1
ATOM 899 O O . VAL A 1 109 ? -7.801 20.945 -14.138 1.00 44.00 109 VAL A O 1
ATOM 902 N N . VAL A 1 110 ? -9.345 21.031 -15.760 1.00 39.62 110 VAL A N 1
ATOM 903 C CA . VAL A 1 110 ? -9.185 22.448 -16.061 1.00 39.62 110 VAL A CA 1
ATOM 904 C C . VAL A 1 110 ? -10.071 23.163 -15.050 1.00 39.62 110 VAL A C 1
ATOM 906 O O . VAL A 1 110 ? -11.217 22.755 -14.857 1.00 39.62 110 VAL A O 1
ATOM 909 N N . LEU A 1 111 ? -9.508 24.160 -14.365 1.00 42.78 111 LEU A N 1
ATOM 910 C CA . LEU A 1 111 ? -10.237 25.028 -13.441 1.00 42.78 111 LEU A CA 1
ATOM 911 C C . LEU A 1 111 ? -11.546 25.476 -14.094 1.00 42.78 111 LEU A C 1
ATOM 913 O O . LEU A 1 111 ? -11.548 25.889 -15.258 1.00 42.78 111 LEU A O 1
ATOM 917 N N . SER A 1 112 ? -12.654 25.378 -13.362 1.00 53.16 112 SER A N 1
ATOM 918 C CA . SER A 1 112 ? -13.910 25.946 -13.844 1.00 53.16 112 SER A CA 1
ATOM 919 C C . SER A 1 112 ? -13.770 27.469 -13.945 1.00 53.16 112 SER A C 1
ATOM 921 O O . SER A 1 112 ? -13.017 28.088 -13.190 1.00 53.16 112 SER A O 1
ATOM 923 N N . HIS A 1 113 ? -14.487 28.092 -14.883 1.00 51.84 113 HIS A N 1
ATOM 924 C CA . HIS A 1 113 ? -14.424 29.544 -15.094 1.00 51.84 113 HIS A CA 1
ATOM 925 C C . HIS A 1 113 ? -14.723 30.333 -13.801 1.00 51.84 113 HIS A C 1
ATOM 927 O O . HIS A 1 113 ? -14.124 31.378 -13.552 1.00 51.84 113 HIS A O 1
ATOM 933 N N . GLU A 1 114 ? -15.570 29.783 -12.926 1.00 52.84 114 GLU A N 1
ATOM 934 C CA . GLU A 1 114 ? -15.889 30.365 -11.619 1.00 52.84 114 GLU A CA 1
ATOM 935 C C . GLU A 1 114 ? -14.736 30.310 -10.603 1.00 52.84 114 GLU A C 1
ATOM 937 O O . GLU A 1 114 ? -14.617 31.209 -9.770 1.00 52.84 114 GLU A O 1
ATOM 942 N N . GLU A 1 115 ? -13.879 29.285 -10.644 1.00 53.44 115 GLU A N 1
ATOM 943 C CA . GLU A 1 115 ? -12.713 29.175 -9.751 1.00 53.44 115 GLU A CA 1
ATOM 944 C C . GLU A 1 115 ? -11.595 30.142 -10.156 1.00 53.44 115 GLU A C 1
ATOM 946 O O . GLU A 1 115 ? -10.918 30.687 -9.287 1.00 53.44 115 GLU A O 1
ATOM 951 N N . VAL A 1 116 ? -11.443 30.417 -11.458 1.00 57.38 116 VAL A N 1
ATOM 952 C CA . VAL A 1 116 ? -10.488 31.422 -11.960 1.00 57.38 116 VAL A CA 1
ATOM 953 C C . VAL A 1 116 ? -10.917 32.833 -11.551 1.00 57.38 116 VAL A C 1
ATOM 955 O O . VAL A 1 116 ? -10.093 33.606 -11.067 1.00 57.38 116 VAL A O 1
ATOM 958 N N . MET A 1 117 ? -12.208 33.156 -11.665 1.00 61.41 117 MET A N 1
ATOM 959 C CA . MET A 1 117 ? -12.728 34.478 -11.288 1.00 61.41 117 MET A CA 1
ATOM 960 C C . MET A 1 117 ? -12.631 34.751 -9.782 1.00 61.41 117 MET A C 1
ATOM 962 O O . MET A 1 117 ? -12.485 35.899 -9.377 1.00 61.41 117 MET A O 1
ATOM 966 N N . ARG A 1 118 ? -12.645 33.708 -8.941 1.00 61.44 118 ARG A N 1
ATOM 967 C CA . ARG A 1 118 ? -12.473 33.842 -7.485 1.00 61.44 118 ARG A CA 1
ATOM 968 C C . ARG A 1 118 ? -11.022 34.049 -7.037 1.00 61.44 118 ARG A C 1
ATOM 970 O O . ARG A 1 118 ? -10.817 34.472 -5.908 1.00 61.44 118 ARG A O 1
ATOM 977 N N . MET A 1 119 ? -10.036 33.738 -7.883 1.00 56.88 119 MET A N 1
ATOM 978 C CA . MET A 1 119 ? -8.608 33.945 -7.587 1.00 56.88 119 MET A CA 1
ATOM 979 C C . MET A 1 119 ? -8.069 35.299 -8.069 1.00 56.88 119 MET A C 1
ATOM 981 O O . MET A 1 119 ? -6.951 35.660 -7.713 1.00 56.88 119 MET A O 1
ATOM 985 N N . LEU A 1 120 ? -8.839 36.032 -8.878 1.00 55.94 120 LEU A N 1
ATOM 986 C CA . LEU A 1 120 ? -8.473 37.346 -9.420 1.00 55.94 120 LEU A CA 1
ATOM 987 C C . LEU A 1 120 ? -9.083 38.523 -8.640 1.00 55.94 120 LEU A C 1
ATOM 989 O O . LEU A 1 120 ? -9.123 39.631 -9.170 1.00 55.94 120 LEU A O 1
ATOM 993 N N . ASN A 1 121 ? -9.536 38.299 -7.403 1.00 45.50 121 ASN A N 1
ATOM 994 C CA . ASN A 1 121 ? -10.066 39.347 -6.530 1.00 45.50 121 ASN A CA 1
ATOM 995 C C . ASN A 1 121 ? -9.316 39.391 -5.198 1.00 45.50 121 ASN A C 1
ATOM 997 O O . ASN A 1 121 ? -9.197 38.315 -4.569 1.00 45.50 121 ASN A O 1
#